Protein AF-A0A1A2X5X1-F1 (afdb_monomer_lite)

Secondary structure (DSSP, 8-state):
-GGGGGG-HHHHHHHTT-B----TTPPSS-GGGSHHHHHHHHHHHHH-TTGGGTB---GGGTHHHHHHHHTT-EEEETTEEEE---HHHHHHHHHHHHHHHHHHHHTT--HHHHHHHHH--TT--THHHHHHHHHHTTSS--

Foldseek 3Di:
DVVCQVVDLVSLVVQFLPDADDDDPDPPADRLPPVVLLCVLLVVCVVQLQVLRRHNLPVVSCSVVSVLSVVVQWDQDPVGIDGNDDPVSVVSVLSSLLSNLLVCLVSVHDSVVSQCSNAVDPPDGCCVVSVVVCCVVVSDPD

pLDDT: mean 87.82, std 11.94, range [44.81, 97.19]

Sequence (142 aa):
MLTNVGDDPARVLAWRGSVVLSFADVPDGYPYLNPAIAAFLQKLYSEVPHVLYFLNPDRASGALDSFYASIGALSETEHGVWVMWSDDVAAAFYQALAAAAEFAINRGDDWVAVVEGFEYHEVQTRNSEIRAILIARGVIPA

Structure (mmCIF, N/CA/C/O backbone):
data_AF-A0A1A2X5X1-F1
#
_entry.id   AF-A0A1A2X5X1-F1
#
loop_
_atom_site.group_PDB
_atom_site.id
_atom_site.type_symbol
_atom_site.label_atom_id
_atom_site.label_alt_id
_atom_site.label_comp_id
_atom_site.label_asym_id
_atom_site.label_entity_id
_atom_site.label_seq_id
_atom_site.pdbx_PDB_ins_code
_atom_site.Cartn_x
_atom_site.Cartn_y
_atom_site.Cartn_z
_atom_site.occupancy
_atom_site.B_iso_or_equiv
_atom_site.auth_seq_id
_atom_site.auth_comp_id
_atom_site.auth_asym_id
_atom_site.auth_atom_id
_atom_site.pdbx_PDB_model_num
ATOM 1 N N . MET A 1 1 ? -11.531 -14.367 -7.834 1.00 44.81 1 MET A N 1
ATOM 2 C CA . MET A 1 1 ? -12.397 -13.175 -7.728 1.00 44.81 1 MET A CA 1
ATOM 3 C C . MET A 1 1 ? -12.042 -12.469 -6.421 1.00 44.81 1 MET A C 1
ATOM 5 O O . MET A 1 1 ? -12.438 -12.944 -5.366 1.00 44.81 1 MET A O 1
ATOM 9 N N . LEU A 1 2 ? -11.212 -11.420 -6.473 1.00 45.94 2 LEU A N 1
ATOM 10 C CA . LEU A 1 2 ? -10.852 -10.597 -5.300 1.00 45.94 2 LEU A CA 1
ATOM 11 C C . LEU A 1 2 ? -12.052 -9.784 -4.775 1.00 45.94 2 LEU A C 1
ATOM 13 O O . LEU A 1 2 ? -12.075 -9.394 -3.616 1.00 45.94 2 LEU A O 1
ATOM 17 N N . THR A 1 3 ? -13.088 -9.611 -5.601 1.00 45.50 3 THR A N 1
ATOM 18 C CA . THR A 1 3 ? -14.303 -8.844 -5.289 1.00 45.50 3 THR A CA 1
ATOM 19 C C . THR A 1 3 ? -15.172 -9.445 -4.184 1.00 45.50 3 THR A C 1
ATOM 21 O O . THR A 1 3 ? -15.904 -8.697 -3.557 1.00 45.50 3 THR A O 1
ATOM 24 N N . ASN A 1 4 ? -15.073 -10.752 -3.907 1.00 51.88 4 ASN A N 1
ATOM 25 C CA . ASN A 1 4 ? -15.899 -11.428 -2.887 1.00 51.88 4 ASN A CA 1
ATOM 26 C C . ASN A 1 4 ? -15.117 -11.703 -1.591 1.00 51.88 4 ASN A C 1
ATOM 28 O O . ASN A 1 4 ? -15.626 -12.340 -0.673 1.00 51.88 4 ASN A O 1
ATOM 32 N N . VAL A 1 5 ? -13.840 -11.306 -1.535 1.00 55.88 5 VAL A N 1
ATOM 33 C CA . VAL A 1 5 ? -13.007 -11.496 -0.339 1.00 55.88 5 VAL A CA 1
ATOM 34 C C . VAL A 1 5 ? -13.452 -10.529 0.753 1.00 55.88 5 VAL A C 1
ATOM 36 O O . VAL A 1 5 ? -13.471 -10.912 1.912 1.00 55.88 5 VAL A O 1
ATOM 39 N N . GLY A 1 6 ? -13.901 -9.324 0.385 1.00 58.22 6 GLY A N 1
ATOM 40 C CA . GLY A 1 6 ? -14.357 -8.292 1.319 1.00 58.22 6 GLY A CA 1
ATOM 41 C C . GLY A 1 6 ? -15.648 -8.602 2.090 1.00 58.22 6 GLY A C 1
ATOM 42 O O . GLY A 1 6 ? -15.983 -7.835 2.993 1.00 58.22 6 GLY A O 1
ATOM 43 N N . ASP A 1 7 ? -16.353 -9.687 1.765 1.00 69.00 7 ASP A N 1
ATOM 44 C CA . ASP A 1 7 ? -17.646 -10.030 2.377 1.00 69.00 7 ASP A CA 1
ATOM 45 C C . ASP A 1 7 ? -17.510 -10.943 3.607 1.00 69.00 7 ASP A C 1
ATOM 47 O O . ASP A 1 7 ? -18.443 -11.058 4.399 1.00 69.00 7 ASP A O 1
ATOM 51 N N . ASP A 1 8 ? -16.342 -11.565 3.801 1.00 78.25 8 ASP A N 1
ATOM 52 C CA . ASP A 1 8 ? -16.038 -12.425 4.949 1.00 78.25 8 ASP A CA 1
ATOM 53 C C . ASP A 1 8 ? -14.849 -11.849 5.737 1.00 78.25 8 ASP A C 1
ATOM 55 O O . ASP A 1 8 ? -13.696 -12.026 5.329 1.00 78.25 8 ASP A O 1
ATOM 59 N N . PRO A 1 9 ? -15.096 -11.174 6.876 1.00 76.44 9 PRO A N 1
ATOM 60 C CA . PRO A 1 9 ? -14.042 -10.584 7.695 1.00 76.44 9 PRO A CA 1
ATOM 61 C C . PRO A 1 9 ? -12.952 -11.578 8.112 1.00 76.44 9 PRO A C 1
ATOM 63 O O . PRO A 1 9 ? -11.776 -11.227 8.104 1.00 76.44 9 PRO A O 1
ATOM 66 N N . ALA A 1 10 ? -13.304 -12.832 8.416 1.00 82.12 10 ALA A N 1
ATOM 67 C CA . ALA A 1 10 ? -12.322 -13.836 8.821 1.00 82.12 10 ALA A CA 1
ATOM 68 C C . ALA A 1 10 ? -11.402 -14.218 7.655 1.00 82.12 10 ALA A C 1
ATOM 70 O O . ALA A 1 10 ? -10.195 -14.397 7.829 1.00 82.12 10 ALA A O 1
ATOM 71 N N . ARG A 1 11 ? -11.958 -14.291 6.443 1.00 82.06 11 ARG A N 1
ATOM 72 C CA . ARG A 1 11 ? -11.186 -14.548 5.227 1.00 82.06 11 ARG A CA 1
ATOM 73 C C . ARG A 1 11 ? -10.294 -13.371 4.843 1.00 82.06 11 ARG A C 1
ATOM 75 O O . ARG A 1 11 ? -9.169 -13.607 4.412 1.00 82.06 11 ARG A O 1
ATOM 82 N N . VAL A 1 12 ? -10.765 -12.134 5.013 1.00 83.75 12 VAL A N 1
ATOM 83 C CA . VAL A 1 12 ? -9.949 -10.926 4.802 1.00 83.75 12 VAL A CA 1
ATOM 84 C C . VAL A 1 12 ? -8.721 -10.947 5.710 1.00 83.75 12 VAL A C 1
ATOM 86 O O . VAL A 1 12 ? -7.605 -10.803 5.217 1.00 83.75 12 VAL A O 1
ATOM 89 N N . LEU A 1 13 ? -8.922 -11.206 7.006 1.00 86.31 13 LEU A N 1
ATOM 90 C CA . LEU A 1 13 ? -7.840 -11.293 7.989 1.00 86.31 13 LEU A CA 1
ATOM 91 C C . LEU A 1 13 ? -6.844 -12.406 7.646 1.00 86.31 13 LEU A C 1
ATOM 93 O O . LEU A 1 13 ? -5.637 -12.198 7.705 1.00 86.31 13 LEU A O 1
ATOM 97 N N . ALA A 1 14 ? -7.336 -13.577 7.230 1.00 87.75 14 ALA A N 1
ATOM 98 C CA . ALA A 1 14 ? -6.479 -14.688 6.816 1.00 87.75 14 ALA A CA 1
ATOM 99 C C . ALA A 1 14 ? -5.637 -14.371 5.567 1.00 87.75 14 ALA A C 1
ATOM 101 O O . ALA A 1 14 ? -4.622 -15.023 5.331 1.00 87.75 14 ALA A O 1
ATOM 102 N N . TRP A 1 15 ? -6.072 -13.411 4.748 1.00 89.25 15 TRP A N 1
ATOM 103 C CA . TRP A 1 15 ? -5.385 -13.013 3.521 1.00 89.25 15 TRP A CA 1
ATOM 104 C C . TRP A 1 15 ? -4.416 -11.845 3.723 1.00 89.25 15 TRP A C 1
ATOM 106 O O . TRP A 1 15 ? -3.614 -11.570 2.825 1.00 89.25 15 TRP A O 1
ATOM 116 N N . ARG A 1 16 ? -4.459 -11.178 4.881 1.00 92.75 16 ARG A N 1
ATOM 117 C CA . ARG A 1 16 ? -3.541 -10.097 5.241 1.00 92.75 16 ARG A CA 1
ATOM 118 C C . ARG A 1 16 ? -2.094 -10.538 5.057 1.00 92.75 16 ARG A C 1
ATOM 120 O O . ARG A 1 16 ? -1.679 -11.553 5.614 1.00 92.75 16 ARG A O 1
ATOM 127 N N . GLY A 1 17 ? -1.322 -9.764 4.299 1.00 93.19 17 GLY A N 1
ATOM 128 C CA . GLY A 1 17 ? 0.102 -10.033 4.101 1.00 93.19 17 GLY A CA 1
ATOM 129 C C . GLY A 1 17 ? 0.433 -11.387 3.458 1.00 93.19 17 GLY A C 1
ATOM 130 O O . GLY A 1 17 ? 1.547 -11.873 3.622 1.00 93.19 17 GLY A O 1
ATOM 131 N N . SER A 1 18 ? -0.516 -12.035 2.776 1.00 93.12 18 SER A N 1
ATOM 132 C CA . SER A 1 18 ? -0.339 -13.398 2.244 1.00 93.12 18 SER A CA 1
ATOM 133 C C . SER A 1 18 ? -0.177 -13.457 0.723 1.00 93.12 18 SER A C 1
ATOM 135 O O . SER A 1 18 ? 0.213 -14.491 0.178 1.00 93.12 18 SER A O 1
ATOM 137 N N . VAL A 1 19 ? -0.485 -12.364 0.019 1.00 92.75 19 VAL A N 1
ATOM 138 C CA . VAL A 1 19 ? -0.525 -12.329 -1.444 1.00 92.75 19 VAL A CA 1
ATOM 139 C C . VAL A 1 19 ? 0.838 -11.937 -2.006 1.00 92.75 19 VAL A C 1
ATOM 141 O O . VAL A 1 19 ? 1.407 -10.918 -1.628 1.00 92.75 19 VAL A O 1
ATOM 144 N N . VAL A 1 20 ? 1.339 -12.715 -2.963 1.00 92.38 20 VAL A N 1
ATOM 145 C CA . VAL A 1 20 ? 2.551 -12.401 -3.732 1.00 92.38 20 VAL A CA 1
ATOM 146 C C . VAL A 1 20 ? 2.165 -12.221 -5.196 1.00 92.38 20 VAL A C 1
ATOM 148 O O . VAL A 1 20 ? 1.453 -13.054 -5.761 1.00 92.38 20 VAL A O 1
ATOM 151 N N . LEU A 1 21 ? 2.626 -11.133 -5.813 1.00 90.75 21 LEU A N 1
ATOM 152 C CA . LEU A 1 21 ? 2.467 -10.909 -7.248 1.00 90.75 21 LEU A CA 1
ATOM 153 C C . LEU A 1 21 ? 3.604 -11.618 -7.991 1.00 90.75 21 LEU A C 1
ATOM 155 O O . LEU A 1 21 ? 4.771 -11.452 -7.653 1.00 90.75 21 LEU A O 1
ATOM 159 N N . SER A 1 22 ? 3.265 -12.415 -9.003 1.00 87.75 22 SER A N 1
ATOM 160 C CA . SER A 1 22 ? 4.236 -13.147 -9.819 1.00 87.75 22 SER A CA 1
ATOM 161 C C . SER A 1 22 ? 3.976 -12.890 -11.300 1.00 87.75 22 SER A C 1
ATOM 163 O O . SER A 1 22 ? 2.828 -12.918 -11.745 1.00 87.75 22 SER A O 1
ATOM 165 N N . PHE A 1 23 ? 5.046 -12.640 -12.056 1.00 87.94 23 PHE A N 1
ATOM 166 C CA . PHE A 1 23 ? 5.001 -12.307 -13.477 1.00 87.94 23 PHE A CA 1
ATOM 167 C C . PHE A 1 23 ? 5.865 -13.308 -14.256 1.00 87.94 23 PHE A C 1
ATOM 169 O O . PHE A 1 23 ? 7.076 -13.146 -14.352 1.00 87.94 23 PHE A O 1
ATOM 176 N N . ALA A 1 24 ? 5.239 -14.377 -14.758 1.00 77.88 24 ALA A N 1
ATOM 177 C CA . ALA A 1 24 ? 5.936 -15.546 -15.306 1.00 77.88 24 ALA A CA 1
ATOM 178 C C . ALA A 1 24 ? 6.524 -15.348 -16.718 1.00 77.88 24 ALA A C 1
ATOM 180 O O . ALA A 1 24 ? 7.489 -16.020 -17.067 1.00 77.88 24 ALA A O 1
ATOM 181 N N . ASP A 1 25 ? 5.974 -14.424 -17.511 1.00 75.88 25 ASP A N 1
ATOM 182 C CA . ASP A 1 25 ? 6.324 -14.239 -18.931 1.00 75.88 25 ASP A CA 1
ATOM 183 C C . ASP A 1 25 ? 7.207 -13.001 -19.185 1.00 75.88 25 ASP A C 1
ATOM 185 O O . ASP A 1 25 ? 7.184 -12.411 -20.268 1.00 75.88 25 ASP A O 1
ATOM 189 N N . VAL A 1 26 ? 7.961 -12.553 -18.178 1.00 71.12 26 VAL A N 1
ATOM 190 C CA . VAL A 1 26 ? 8.834 -11.377 -18.297 1.00 71.12 26 VAL A CA 1
ATOM 191 C C . VAL A 1 26 ? 10.255 -11.838 -18.610 1.00 71.12 26 VAL A C 1
ATOM 193 O O . VAL A 1 26 ? 10.755 -12.711 -17.902 1.00 71.12 26 VAL A O 1
ATOM 196 N N . PRO A 1 27 ? 10.915 -11.281 -19.645 1.00 66.88 27 PRO A N 1
ATOM 197 C CA . PRO A 1 27 ? 12.325 -11.555 -19.916 1.00 66.88 27 PRO A CA 1
ATOM 198 C C . PRO A 1 27 ? 13.209 -11.330 -18.682 1.00 66.88 27 PRO A C 1
ATOM 200 O O . PRO A 1 27 ? 12.846 -10.544 -17.805 1.00 66.88 27 PRO A O 1
ATOM 203 N N . ASP A 1 28 ? 14.383 -11.969 -18.658 1.00 65.50 28 ASP A N 1
ATOM 204 C CA . ASP A 1 28 ? 15.377 -11.799 -17.591 1.00 65.50 28 ASP A CA 1
ATOM 205 C C . ASP A 1 28 ? 15.623 -10.308 -17.295 1.00 65.50 28 ASP A C 1
ATOM 207 O O . ASP A 1 28 ? 15.975 -9.528 -18.183 1.00 65.50 28 ASP A O 1
ATOM 211 N N . GLY A 1 29 ? 15.406 -9.911 -16.039 1.00 74.88 29 GLY A N 1
ATOM 212 C CA . GLY A 1 29 ? 15.477 -8.522 -15.594 1.00 74.88 29 GLY A CA 1
ATOM 213 C C . GLY A 1 29 ? 14.583 -8.254 -14.385 1.00 74.88 29 GLY A C 1
ATOM 214 O O . GLY A 1 29 ? 14.011 -9.166 -13.789 1.00 74.88 29 GLY A O 1
ATOM 215 N N . TYR A 1 30 ? 14.466 -6.982 -14.006 1.00 84.38 30 TYR A N 1
ATOM 216 C CA . TYR A 1 30 ? 13.586 -6.573 -12.916 1.00 84.38 30 TYR A CA 1
ATOM 217 C C . TYR A 1 30 ? 12.164 -6.335 -13.453 1.00 84.38 30 TYR A C 1
ATOM 219 O O . TYR A 1 30 ? 11.950 -5.366 -14.187 1.00 84.38 30 TYR A O 1
ATOM 227 N N . PRO A 1 31 ? 11.171 -7.186 -13.120 1.00 88.75 31 PRO A N 1
ATOM 228 C CA . PRO A 1 31 ? 9.883 -7.215 -13.823 1.00 88.75 31 PRO A CA 1
ATOM 229 C C . PRO A 1 31 ? 9.102 -5.905 -13.707 1.00 88.75 31 PRO A C 1
ATOM 231 O O . PRO A 1 31 ? 8.352 -5.536 -14.607 1.00 88.75 31 PRO A O 1
ATOM 234 N N . TYR A 1 32 ? 9.329 -5.163 -12.628 1.00 90.94 32 TYR A N 1
ATOM 235 C CA . TYR A 1 32 ? 8.686 -3.888 -12.346 1.00 90.94 32 TYR A CA 1
ATOM 236 C C . TYR A 1 32 ? 9.142 -2.731 -13.252 1.00 90.94 32 TYR A C 1
ATOM 238 O O . TYR A 1 32 ? 8.457 -1.714 -13.309 1.00 90.94 32 TYR A O 1
ATOM 246 N N . LEU A 1 33 ? 10.247 -2.884 -13.996 1.00 88.56 33 LEU A N 1
ATOM 247 C CA . LEU A 1 33 ? 10.652 -1.933 -15.043 1.00 88.56 33 LEU A CA 1
ATOM 248 C C . LEU A 1 33 ? 9.891 -2.135 -16.360 1.00 88.56 33 LEU A C 1
ATOM 250 O O . LEU A 1 33 ? 9.935 -1.273 -17.236 1.00 88.56 33 LEU A O 1
ATOM 254 N N . ASN A 1 34 ? 9.192 -3.261 -16.529 1.00 90.88 34 ASN A N 1
ATOM 255 C CA . ASN A 1 34 ? 8.402 -3.499 -17.727 1.00 90.88 34 ASN A CA 1
ATOM 256 C C . ASN A 1 34 ? 7.190 -2.540 -17.755 1.00 90.88 34 ASN A C 1
ATOM 258 O O . ASN A 1 34 ? 6.346 -2.612 -16.854 1.00 90.88 34 ASN A O 1
ATOM 262 N N . PRO A 1 35 ? 7.023 -1.698 -18.796 1.00 91.06 35 PRO A N 1
ATOM 263 C CA . PRO A 1 35 ? 5.933 -0.723 -18.852 1.00 91.06 35 PRO A CA 1
ATOM 264 C C . PRO A 1 35 ? 4.529 -1.337 -18.778 1.00 91.06 35 PRO A C 1
ATOM 266 O O . PRO A 1 35 ? 3.617 -0.713 -18.243 1.00 91.06 35 PRO A O 1
ATOM 269 N N . ALA A 1 36 ? 4.338 -2.561 -19.283 1.00 92.06 36 ALA A N 1
ATOM 270 C CA . ALA A 1 36 ? 3.049 -3.247 -19.205 1.00 92.06 36 ALA A CA 1
ATOM 271 C C . ALA A 1 36 ? 2.714 -3.664 -17.765 1.00 92.06 36 ALA A C 1
ATOM 273 O O . ALA A 1 36 ? 1.562 -3.566 -17.344 1.00 92.06 36 ALA A O 1
ATOM 274 N N . ILE A 1 37 ? 3.726 -4.080 -16.998 1.00 92.88 37 ILE A N 1
ATOM 275 C CA . I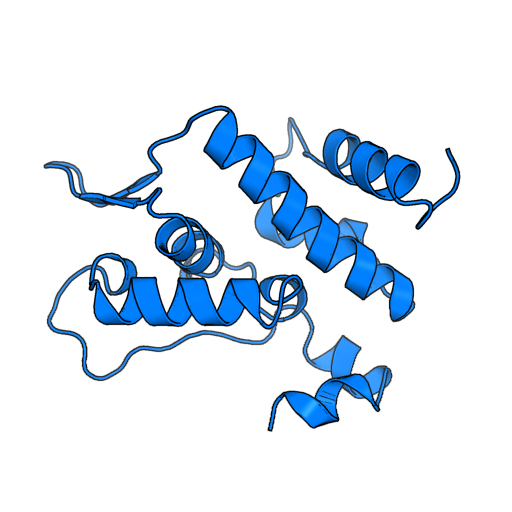LE A 1 37 ? 3.578 -4.407 -15.577 1.00 92.88 37 ILE A CA 1
ATOM 276 C C . ILE A 1 37 ? 3.343 -3.137 -14.770 1.00 92.88 37 ILE A C 1
ATOM 278 O O . ILE A 1 37 ? 2.399 -3.097 -13.986 1.00 92.88 37 ILE A O 1
ATOM 282 N N . ALA A 1 38 ? 4.121 -2.080 -15.006 1.00 93.62 38 ALA A N 1
ATOM 283 C CA . ALA A 1 38 ? 3.914 -0.791 -14.350 1.00 93.62 38 ALA A CA 1
ATOM 284 C C . ALA A 1 38 ? 2.496 -0.242 -14.604 1.00 93.62 38 ALA A C 1
ATOM 286 O O . ALA A 1 38 ? 1.820 0.164 -13.662 1.00 93.62 38 ALA A O 1
ATOM 287 N N . ALA A 1 39 ? 1.994 -0.322 -15.842 1.00 94.38 39 ALA A N 1
ATOM 288 C CA . ALA A 1 39 ? 0.631 0.092 -16.183 1.00 94.38 39 ALA A CA 1
ATOM 289 C C . ALA A 1 39 ? -0.447 -0.783 -15.516 1.00 94.38 39 ALA A C 1
ATOM 291 O O . 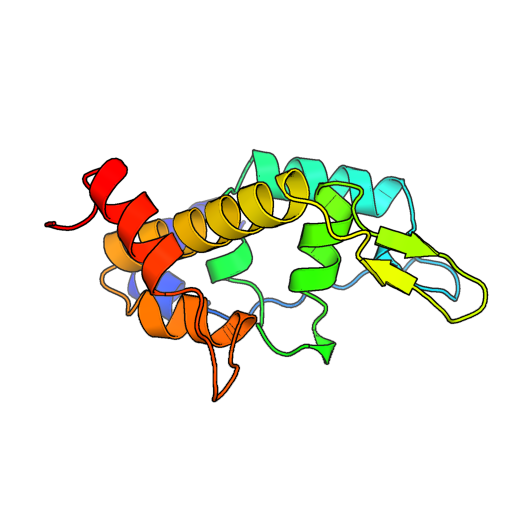ALA A 1 39 ? -1.463 -0.268 -15.043 1.00 94.38 39 ALA A O 1
ATOM 292 N N . PHE A 1 40 ? -0.235 -2.102 -15.444 1.00 95.25 40 PHE A N 1
ATOM 293 C CA . PHE A 1 40 ? -1.117 -3.000 -14.695 1.00 95.25 40 PHE A CA 1
ATOM 294 C C . PHE A 1 40 ? -1.159 -2.630 -13.208 1.00 95.25 40 PHE A C 1
ATOM 296 O O . PHE A 1 40 ? -2.241 -2.537 -12.631 1.00 95.25 40 PHE A O 1
ATOM 303 N N . LEU A 1 41 ? 0.002 -2.381 -12.602 1.00 96.06 41 LEU A N 1
ATOM 304 C CA . LEU A 1 41 ? 0.116 -2.008 -11.197 1.00 96.06 41 LEU A CA 1
ATOM 305 C C . LEU A 1 41 ? -0.530 -0.649 -10.935 1.00 96.06 41 LEU A C 1
ATOM 307 O O . LEU A 1 41 ? -1.327 -0.532 -10.012 1.00 96.06 41 LEU A O 1
ATOM 311 N N . GLN A 1 42 ? -0.293 0.352 -11.783 1.00 96.44 42 GLN A N 1
ATOM 312 C CA . GLN A 1 42 ? -0.971 1.647 -11.694 1.00 96.44 42 GLN A CA 1
ATOM 313 C C . GLN A 1 42 ? -2.495 1.476 -11.665 1.00 96.44 42 GLN A C 1
ATOM 315 O O . GLN A 1 42 ? -3.175 2.045 -10.808 1.00 96.44 42 GLN A O 1
ATOM 320 N N . LYS A 1 43 ? -3.035 0.638 -12.557 1.00 95.94 43 LYS A N 1
ATOM 321 C CA . LYS A 1 43 ? -4.464 0.326 -12.578 1.00 95.94 43 LYS A CA 1
ATOM 322 C C . LYS A 1 43 ? -4.910 -0.379 -11.293 1.00 95.94 43 LYS A C 1
ATOM 324 O O . LYS A 1 43 ? -5.883 0.057 -10.683 1.00 95.94 43 LYS A O 1
ATOM 329 N N . LEU A 1 44 ? -4.184 -1.407 -10.853 1.00 95.31 44 LEU A N 1
ATOM 330 C CA . LEU A 1 44 ? -4.475 -2.155 -9.627 1.00 95.31 44 LEU A CA 1
ATOM 331 C C . LEU A 1 44 ? -4.549 -1.238 -8.400 1.00 95.31 44 LEU A C 1
ATOM 333 O O . LEU A 1 44 ? -5.532 -1.293 -7.667 1.00 95.31 44 LEU A O 1
ATOM 337 N N . TYR A 1 45 ? -3.556 -0.371 -8.201 1.00 95.00 45 TYR A N 1
ATOM 338 C CA . TYR A 1 45 ? -3.520 0.567 -7.077 1.00 95.00 45 TYR A CA 1
ATOM 339 C C . TYR A 1 45 ? -4.600 1.656 -7.181 1.00 95.00 45 TYR A C 1
ATOM 341 O O . TYR A 1 45 ? -5.086 2.128 -6.155 1.00 95.00 45 TYR A O 1
ATOM 349 N N . SER A 1 46 ? -5.029 2.026 -8.394 1.00 93.44 46 SER A N 1
ATOM 350 C CA . SER A 1 46 ? -6.148 2.960 -8.586 1.00 93.44 46 SER A CA 1
ATOM 351 C C . SER A 1 46 ? -7.519 2.340 -8.278 1.00 93.44 46 SER A C 1
ATOM 353 O O . SER A 1 46 ? -8.391 3.014 -7.734 1.00 93.44 46 SER A O 1
ATOM 355 N N . GLU A 1 47 ? -7.713 1.057 -8.596 1.00 94.44 47 GLU A N 1
ATOM 356 C CA . GLU A 1 47 ? -8.975 0.337 -8.375 1.00 94.44 47 GLU A CA 1
ATOM 357 C C . GLU A 1 47 ? -9.069 -0.241 -6.955 1.00 94.44 47 GLU A C 1
ATOM 359 O O . GLU A 1 47 ? -10.161 -0.361 -6.398 1.00 94.44 47 GLU A O 1
ATOM 364 N N . VAL A 1 48 ? -7.926 -0.580 -6.352 1.00 94.38 48 VAL A N 1
ATOM 365 C CA . VAL A 1 48 ? -7.814 -1.166 -5.012 1.00 94.38 48 VAL A CA 1
ATOM 366 C C . VAL A 1 48 ? -6.778 -0.381 -4.189 1.00 94.38 48 VAL A C 1
ATOM 368 O O . VAL A 1 48 ? -5.656 -0.849 -3.993 1.00 94.38 48 VAL A O 1
ATOM 371 N N . PRO A 1 49 ? -7.135 0.798 -3.639 1.00 93.94 49 PRO A N 1
ATOM 372 C CA . PRO A 1 49 ? -6.183 1.646 -2.908 1.00 93.94 49 PRO A CA 1
ATOM 373 C C . PRO A 1 49 ? -5.533 0.977 -1.689 1.00 93.94 49 PRO A C 1
ATOM 375 O O . PRO A 1 49 ? -4.431 1.335 -1.290 1.00 93.94 49 PRO A O 1
ATOM 378 N N . HIS A 1 50 ? -6.207 -0.012 -1.096 1.00 95.00 50 HIS A N 1
ATOM 379 C CA . HIS A 1 50 ? -5.741 -0.763 0.070 1.00 95.00 50 HIS A CA 1
ATOM 380 C C . HIS A 1 50 ? -4.994 -2.053 -0.302 1.00 95.00 50 HIS A C 1
ATOM 382 O O . HIS A 1 50 ? -4.824 -2.913 0.554 1.00 95.00 50 HIS A O 1
ATOM 388 N N . VAL A 1 51 ? -4.560 -2.233 -1.556 1.00 95.56 51 VAL A N 1
ATOM 389 C CA . VAL A 1 51 ? -3.937 -3.488 -2.021 1.00 95.56 51 VAL A CA 1
ATOM 390 C C . VAL A 1 51 ? -2.756 -3.935 -1.151 1.00 95.56 51 VAL A C 1
ATOM 392 O O . VAL A 1 51 ? -2.620 -5.132 -0.902 1.00 95.56 51 VAL A O 1
ATOM 395 N N . LEU A 1 52 ? -1.975 -2.992 -0.602 1.00 95.75 52 LEU A N 1
ATOM 396 C CA . LEU A 1 52 ? -0.872 -3.285 0.325 1.00 95.75 52 LEU A CA 1
ATOM 397 C C . LEU A 1 52 ? -1.320 -4.085 1.554 1.00 95.75 52 LEU A C 1
ATOM 399 O O . LEU A 1 52 ? -0.549 -4.886 2.052 1.00 95.75 52 LEU A O 1
ATOM 403 N N . TYR A 1 53 ? -2.569 -3.959 2.006 1.00 95.88 53 TYR A N 1
ATOM 404 C CA . TYR A 1 53 ? -3.097 -4.777 3.102 1.00 95.88 53 TYR A CA 1
ATOM 405 C C . TYR A 1 53 ? -2.973 -6.289 2.826 1.00 95.88 53 TYR A C 1
ATOM 407 O O . TYR A 1 53 ? -2.715 -7.087 3.729 1.00 95.88 53 TYR A O 1
ATOM 415 N N . PHE A 1 54 ? -3.148 -6.697 1.567 1.00 95.31 54 PHE A N 1
ATOM 416 C CA . PHE A 1 54 ? -3.098 -8.102 1.167 1.00 95.31 54 PHE A CA 1
ATOM 417 C C . PHE A 1 54 ? -1.693 -8.573 0.798 1.00 95.31 54 PHE A C 1
ATOM 419 O O . PHE A 1 54 ? -1.405 -9.763 0.931 1.00 95.31 54 PHE A O 1
ATOM 426 N N . LEU A 1 55 ? -0.838 -7.674 0.302 1.00 95.94 55 LEU A N 1
ATOM 427 C CA . LEU A 1 55 ? 0.475 -8.046 -0.216 1.00 95.94 55 LEU A CA 1
ATOM 428 C C . LEU A 1 55 ? 1.430 -8.447 0.905 1.00 95.94 55 LEU A C 1
ATOM 430 O O . LEU A 1 55 ? 1.470 -7.812 1.953 1.00 95.94 55 LEU A O 1
ATOM 434 N N . ASN A 1 56 ? 2.219 -9.491 0.666 1.00 94.94 56 ASN A N 1
ATOM 435 C CA . ASN A 1 56 ? 3.232 -9.946 1.604 1.00 94.94 56 ASN A CA 1
ATOM 436 C C . ASN A 1 56 ? 4.305 -8.857 1.798 1.00 94.94 56 ASN A C 1
ATOM 438 O O . ASN A 1 56 ? 4.937 -8.464 0.814 1.00 94.94 56 ASN A O 1
ATOM 442 N N . PRO A 1 57 ? 4.514 -8.371 3.036 1.00 93.12 57 PRO A N 1
ATOM 443 C CA . PRO A 1 57 ? 5.467 -7.303 3.310 1.00 93.12 57 PRO A CA 1
ATOM 444 C C . PRO A 1 57 ? 6.936 -7.728 3.200 1.00 93.12 57 PRO A C 1
ATOM 446 O O . PRO A 1 57 ? 7.813 -6.865 3.190 1.00 93.12 57 PRO A O 1
ATOM 449 N N . ASP A 1 58 ? 7.230 -9.030 3.111 1.00 90.88 58 ASP A N 1
ATOM 450 C CA . ASP A 1 58 ? 8.593 -9.514 2.917 1.00 90.88 58 ASP A CA 1
ATOM 451 C C . ASP A 1 58 ? 9.218 -8.866 1.672 1.00 90.88 58 ASP A C 1
ATOM 453 O O . ASP A 1 58 ? 8.649 -8.884 0.576 1.00 90.88 58 ASP A O 1
ATOM 457 N N . ARG A 1 59 ? 10.420 -8.308 1.836 1.00 84.44 59 ARG A N 1
ATOM 458 C CA . ARG A 1 59 ? 11.131 -7.594 0.772 1.00 84.44 59 ARG A CA 1
ATOM 459 C C . ARG A 1 59 ? 11.333 -8.452 -0.480 1.00 84.44 59 ARG A C 1
ATOM 461 O O . ARG A 1 59 ? 11.252 -7.926 -1.585 1.00 84.44 59 ARG A O 1
ATOM 468 N N . ALA A 1 60 ? 11.552 -9.758 -0.333 1.00 87.06 60 ALA A N 1
ATOM 469 C CA . ALA A 1 60 ? 11.700 -10.683 -1.454 1.00 87.06 60 ALA A CA 1
ATOM 470 C C . ALA A 1 60 ? 10.385 -10.915 -2.220 1.00 87.06 60 ALA A C 1
ATOM 472 O O . ALA A 1 60 ? 10.418 -11.374 -3.360 1.00 87.06 60 ALA A O 1
ATOM 473 N N . SER A 1 61 ? 9.236 -10.571 -1.630 1.00 88.88 61 SER A N 1
ATOM 474 C CA . SER A 1 61 ? 7.925 -10.645 -2.286 1.00 88.88 61 SER A CA 1
ATOM 475 C C . SER A 1 61 ? 7.641 -9.451 -3.208 1.00 88.88 61 SER A C 1
ATOM 477 O O . SER A 1 61 ? 6.689 -9.502 -3.985 1.00 88.88 61 SER A O 1
ATOM 479 N N . GLY A 1 62 ? 8.444 -8.379 -3.145 1.00 90.25 62 GLY A N 1
ATOM 480 C CA . GLY A 1 62 ? 8.372 -7.242 -4.071 1.00 90.25 62 GLY A CA 1
ATOM 481 C C . GLY A 1 62 ? 7.131 -6.353 -3.926 1.00 90.25 62 GLY A C 1
ATOM 482 O O . GLY A 1 62 ? 6.774 -5.644 -4.863 1.00 90.25 62 GLY A O 1
ATOM 483 N N . ALA A 1 63 ? 6.452 -6.364 -2.775 1.00 94.00 63 ALA A N 1
ATOM 484 C CA . ALA A 1 63 ? 5.235 -5.573 -2.573 1.00 94.00 63 ALA A CA 1
ATOM 485 C C . ALA A 1 63 ? 5.476 -4.058 -2.708 1.00 94.00 63 ALA A C 1
ATOM 487 O O . ALA A 1 63 ? 4.737 -3.378 -3.423 1.00 94.00 63 ALA A O 1
ATOM 488 N N . LEU A 1 64 ? 6.535 -3.530 -2.084 1.00 93.56 64 LEU A N 1
ATOM 489 C CA . LEU A 1 64 ? 6.900 -2.116 -2.223 1.00 93.56 64 LEU A CA 1
ATOM 490 C C . LEU A 1 64 ? 7.419 -1.785 -3.618 1.00 93.56 64 LEU A C 1
ATOM 492 O O . LEU A 1 64 ? 7.080 -0.740 -4.163 1.00 93.56 64 LEU A O 1
ATOM 496 N N . ASP A 1 65 ? 8.162 -2.698 -4.232 1.00 93.25 65 ASP A N 1
ATOM 497 C CA . ASP A 1 65 ? 8.633 -2.541 -5.606 1.00 93.25 65 ASP A CA 1
ATOM 498 C C . ASP A 1 65 ? 7.449 -2.400 -6.568 1.00 93.25 65 ASP A C 1
ATOM 500 O O . ASP A 1 65 ? 7.439 -1.527 -7.434 1.00 93.25 65 ASP A O 1
ATOM 504 N N . SER A 1 66 ? 6.392 -3.186 -6.345 1.00 94.44 66 SER A N 1
ATOM 505 C CA . SER A 1 66 ? 5.151 -3.093 -7.108 1.00 94.44 66 SER A CA 1
ATOM 506 C C . SER A 1 66 ? 4.442 -1.743 -6.923 1.00 94.44 66 SER A C 1
ATOM 508 O O . SER A 1 66 ? 3.950 -1.161 -7.893 1.00 94.44 66 SER A O 1
ATOM 510 N N . PHE A 1 67 ? 4.456 -1.193 -5.704 1.00 96.19 67 PHE A N 1
ATOM 511 C CA . PHE A 1 67 ? 3.929 0.142 -5.436 1.00 96.19 67 PHE A CA 1
ATOM 512 C C . PHE A 1 67 ? 4.761 1.223 -6.135 1.00 96.19 67 PHE A C 1
ATOM 514 O O . PHE A 1 67 ? 4.205 2.044 -6.864 1.00 96.19 67 PHE A O 1
ATOM 521 N N . TYR A 1 68 ? 6.085 1.214 -5.976 1.00 96.19 68 TYR A N 1
ATOM 522 C CA . TYR A 1 68 ? 6.959 2.219 -6.582 1.00 96.19 68 TYR A CA 1
ATOM 523 C C . TYR A 1 68 ? 6.926 2.168 -8.112 1.00 96.19 68 TYR A C 1
ATOM 525 O O . TYR A 1 68 ? 6.972 3.215 -8.758 1.00 96.19 68 TYR A O 1
ATOM 533 N N . ALA A 1 69 ? 6.754 0.983 -8.702 1.00 95.00 69 ALA A N 1
ATOM 534 C CA . ALA A 1 69 ? 6.498 0.836 -10.132 1.00 95.00 69 ALA A CA 1
ATOM 535 C C . ALA A 1 69 ? 5.206 1.546 -10.559 1.00 95.00 69 ALA A C 1
ATOM 537 O O . ALA A 1 69 ? 5.188 2.251 -11.566 1.00 95.00 69 ALA A O 1
ATOM 538 N N . SER A 1 70 ? 4.135 1.388 -9.772 1.00 96.38 70 SER A N 1
ATOM 539 C CA . SER A 1 70 ? 2.803 1.931 -10.073 1.00 96.38 70 SER A CA 1
ATOM 540 C C . SER A 1 70 ? 2.767 3.463 -10.153 1.00 96.38 70 SER A C 1
ATOM 542 O O . SER A 1 70 ? 1.933 4.022 -10.865 1.00 96.38 70 SER A O 1
ATOM 544 N N . ILE A 1 71 ? 3.688 4.134 -9.454 1.00 96.56 71 ILE A N 1
ATOM 545 C CA . ILE A 1 71 ? 3.826 5.597 -9.438 1.00 96.56 71 ILE A CA 1
ATOM 546 C C . ILE A 1 71 ? 5.034 6.095 -10.246 1.00 96.56 71 ILE A C 1
ATOM 548 O O . ILE A 1 71 ? 5.356 7.278 -10.192 1.00 96.56 71 ILE A O 1
ATOM 552 N N . GLY A 1 72 ? 5.716 5.213 -10.986 1.00 94.62 72 GLY A N 1
ATOM 553 C CA . GLY A 1 72 ? 6.874 5.579 -11.806 1.00 94.62 72 GLY A CA 1
ATOM 554 C C . GLY A 1 72 ? 8.101 6.020 -11.001 1.00 94.62 72 GLY A C 1
ATOM 555 O O . GLY A 1 72 ? 8.930 6.767 -11.512 1.00 94.62 72 GLY A O 1
ATOM 556 N N . ALA A 1 73 ? 8.220 5.581 -9.747 1.00 95.88 73 ALA A N 1
ATOM 557 C CA . ALA A 1 73 ? 9.331 5.939 -8.869 1.00 95.88 73 ALA A CA 1
ATOM 558 C C . ALA A 1 73 ? 10.549 5.017 -9.027 1.00 95.88 73 ALA A C 1
ATOM 560 O O . ALA A 1 73 ? 11.601 5.313 -8.471 1.00 95.88 73 ALA A O 1
ATOM 561 N N . LEU A 1 74 ? 10.438 3.905 -9.759 1.00 93.56 74 LEU A N 1
ATOM 562 C CA . LEU A 1 74 ? 11.574 3.025 -10.028 1.00 93.56 74 LEU A CA 1
ATOM 563 C C . LEU A 1 74 ? 12.390 3.518 -11.223 1.00 93.56 74 LEU A C 1
ATOM 565 O O . LEU A 1 74 ? 11.839 3.790 -12.287 1.00 93.56 74 LEU A O 1
ATOM 569 N N . SER A 1 75 ? 13.710 3.557 -11.058 1.00 90.75 75 SER A N 1
ATOM 570 C CA . SER A 1 75 ? 14.660 3.844 -12.130 1.00 90.75 75 SER A CA 1
ATOM 571 C C . SER A 1 75 ? 15.762 2.797 -12.173 1.00 90.75 75 SER A C 1
ATOM 573 O O . SER A 1 75 ? 16.330 2.423 -11.147 1.00 90.75 75 SER A O 1
ATOM 575 N N . GLU A 1 76 ? 16.105 2.364 -13.381 1.00 90.06 76 GLU A N 1
ATOM 576 C CA . GLU A 1 76 ? 17.308 1.578 -13.631 1.00 90.06 76 GLU A CA 1
ATOM 577 C C . GLU A 1 76 ? 18.538 2.490 -13.650 1.00 90.06 76 GLU A C 1
ATOM 579 O O . GLU A 1 76 ? 18.513 3.585 -14.214 1.00 90.06 76 GLU A O 1
ATOM 584 N N . THR A 1 77 ? 19.615 2.040 -13.015 1.00 87.31 77 THR A N 1
ATOM 585 C CA . THR A 1 77 ? 20.926 2.695 -13.001 1.00 87.31 77 THR A CA 1
ATOM 586 C C . THR A 1 77 ? 22.019 1.651 -13.241 1.00 87.31 77 THR A C 1
ATOM 588 O O . THR A 1 77 ? 21.765 0.449 -13.172 1.00 87.31 77 THR A O 1
ATOM 591 N N . GLU A 1 78 ? 23.266 2.086 -13.427 1.00 85.88 78 GLU A N 1
ATOM 592 C CA . GLU A 1 78 ? 24.423 1.180 -13.536 1.00 85.88 78 GLU A CA 1
ATOM 593 C C . GLU A 1 78 ? 24.665 0.310 -12.285 1.00 85.88 78 GLU A C 1
ATOM 595 O O . GLU A 1 78 ? 25.365 -0.699 -12.350 1.00 85.88 78 GLU A O 1
ATOM 600 N N . HIS A 1 79 ? 24.064 0.671 -11.148 1.00 84.12 79 HIS A N 1
ATOM 601 C CA . HIS A 1 79 ? 24.155 -0.055 -9.880 1.00 84.12 79 HIS A CA 1
ATOM 602 C C . HIS A 1 79 ? 22.909 -0.899 -9.568 1.00 84.12 79 HIS A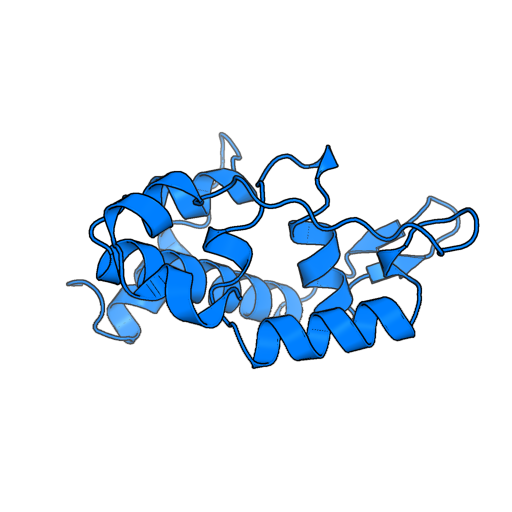 C 1
ATOM 604 O O . HIS A 1 79 ? 22.785 -1.414 -8.458 1.00 84.12 79 HIS A O 1
ATOM 610 N N . GLY A 1 80 ? 21.977 -1.028 -10.517 1.00 86.19 80 GLY A N 1
ATOM 611 C CA . GLY A 1 80 ? 20.713 -1.745 -10.351 1.00 86.19 80 GLY A CA 1
ATOM 612 C C . GLY A 1 80 ? 19.502 -0.816 -10.301 1.00 86.19 80 GLY A C 1
ATOM 613 O O . GLY A 1 80 ? 19.565 0.329 -10.753 1.00 86.19 80 GLY A O 1
ATOM 614 N N . VAL A 1 81 ? 18.388 -1.322 -9.769 1.00 88.31 81 VAL A N 1
ATOM 615 C CA . VAL A 1 81 ? 17.109 -0.598 -9.711 1.00 88.31 81 VAL A CA 1
ATOM 616 C C . VAL A 1 81 ? 16.959 0.131 -8.381 1.00 88.31 81 VAL A C 1
ATOM 618 O O . VAL A 1 81 ? 17.121 -0.467 -7.319 1.00 88.31 81 VAL A O 1
ATOM 621 N N . TRP A 1 82 ? 16.629 1.420 -8.453 1.00 91.12 82 TRP A N 1
ATOM 622 C CA . TRP A 1 82 ? 16.503 2.312 -7.303 1.00 91.12 82 TRP A CA 1
ATOM 623 C C . TRP A 1 82 ? 15.161 3.034 -7.294 1.00 91.12 82 TRP A C 1
ATOM 625 O O . TRP A 1 82 ? 14.573 3.300 -8.341 1.00 91.12 82 TRP A O 1
ATOM 635 N N . VAL A 1 83 ? 14.708 3.395 -6.093 1.00 92.00 83 VAL A N 1
ATOM 636 C CA . VAL A 1 83 ? 13.573 4.300 -5.902 1.00 92.00 83 VAL A CA 1
ATOM 637 C C . VAL A 1 83 ? 14.082 5.738 -5.977 1.00 92.00 83 VAL A C 1
ATOM 639 O O . VAL A 1 83 ? 14.910 6.160 -5.169 1.00 92.00 83 VAL A O 1
ATOM 642 N N . MET A 1 84 ? 13.562 6.505 -6.927 1.00 93.06 84 MET A N 1
ATOM 643 C CA . MET A 1 84 ? 13.791 7.940 -7.051 1.00 93.06 84 MET A CA 1
ATOM 644 C C . MET A 1 84 ? 12.964 8.671 -5.994 1.00 93.06 84 MET A C 1
ATOM 646 O O . MET A 1 84 ? 11.828 9.082 -6.230 1.00 93.06 84 MET A O 1
ATOM 650 N N . TRP A 1 85 ? 13.527 8.781 -4.793 1.00 92.62 85 TRP A N 1
ATOM 651 C CA . TRP A 1 85 ? 12.835 9.361 -3.649 1.00 92.62 85 TRP A CA 1
ATOM 652 C C . TRP A 1 85 ? 12.631 10.873 -3.806 1.00 92.62 85 TRP A C 1
ATOM 654 O O . TRP A 1 85 ? 13.561 11.618 -4.113 1.00 92.62 85 TRP A O 1
ATOM 664 N N . SER A 1 86 ? 11.405 11.325 -3.559 1.00 93.81 86 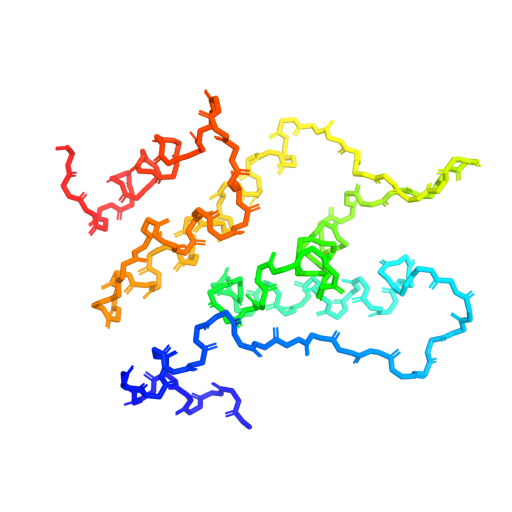SER A N 1
ATOM 665 C CA . SER A 1 86 ? 10.998 12.731 -3.546 1.00 93.81 86 SER A CA 1
ATOM 666 C C . SER A 1 86 ? 9.880 12.933 -2.525 1.00 93.81 86 SER A C 1
ATOM 668 O O . SER A 1 86 ? 9.291 11.957 -2.053 1.00 93.81 86 SER A O 1
ATOM 670 N N . ASP A 1 87 ? 9.557 14.186 -2.207 1.00 93.94 87 ASP A N 1
ATOM 671 C CA . ASP A 1 87 ? 8.449 14.502 -1.298 1.00 93.94 87 ASP A CA 1
ATOM 672 C C . ASP A 1 87 ? 7.103 13.983 -1.834 1.00 93.94 87 ASP A C 1
ATOM 674 O O . ASP A 1 87 ? 6.291 13.474 -1.063 1.00 93.94 87 ASP A O 1
ATOM 678 N N . ASP A 1 88 ? 6.897 14.015 -3.155 1.00 95.38 88 ASP A N 1
ATOM 679 C CA . ASP A 1 88 ? 5.694 13.473 -3.798 1.00 95.38 88 ASP A CA 1
ATOM 680 C C . ASP A 1 88 ? 5.618 11.945 -3.669 1.00 95.38 88 ASP A C 1
ATOM 682 O O . ASP A 1 88 ? 4.557 11.393 -3.373 1.00 95.38 88 ASP A O 1
ATOM 686 N N . VAL A 1 89 ? 6.752 11.251 -3.833 1.00 94.75 89 VAL A N 1
ATOM 687 C CA . VAL A 1 89 ? 6.844 9.793 -3.641 1.00 94.75 89 VAL A CA 1
ATOM 688 C C . VAL A 1 89 ? 6.593 9.426 -2.179 1.00 94.75 89 VAL A C 1
ATOM 690 O O . VAL A 1 89 ? 5.833 8.497 -1.908 1.00 94.75 89 VAL A O 1
ATOM 693 N N . ALA A 1 90 ? 7.161 10.185 -1.239 1.00 92.25 90 ALA A N 1
ATOM 694 C CA . ALA A 1 90 ? 6.922 10.002 0.188 1.00 92.25 90 ALA A CA 1
ATOM 695 C C . ALA A 1 90 ? 5.439 10.199 0.539 1.00 92.25 90 ALA A C 1
ATOM 697 O O . ALA A 1 90 ? 4.839 9.368 1.221 1.00 92.25 90 ALA A O 1
ATOM 698 N N . ALA A 1 91 ? 4.819 11.269 0.033 1.00 93.81 91 ALA A N 1
ATOM 699 C CA . ALA A 1 91 ? 3.405 11.544 0.247 1.00 93.81 91 ALA A CA 1
ATOM 700 C C . ALA A 1 91 ? 2.519 10.434 -0.335 1.00 93.81 91 ALA A C 1
ATOM 702 O O . ALA A 1 91 ? 1.637 9.933 0.364 1.00 93.81 91 ALA A O 1
ATOM 703 N N . ALA A 1 92 ? 2.769 10.006 -1.577 1.00 95.44 92 ALA A N 1
ATOM 704 C CA . ALA A 1 92 ? 2.034 8.913 -2.212 1.00 95.44 92 ALA A CA 1
ATOM 705 C C . ALA A 1 92 ? 2.149 7.614 -1.404 1.00 95.44 92 ALA A C 1
ATOM 707 O O . ALA A 1 92 ? 1.153 6.923 -1.181 1.00 95.44 92 ALA A O 1
ATOM 708 N N . PHE A 1 93 ? 3.351 7.317 -0.914 1.00 94.31 93 PHE A N 1
ATOM 709 C CA . PHE A 1 93 ? 3.606 6.149 -0.091 1.00 94.31 93 PHE A CA 1
ATOM 710 C C . PHE A 1 93 ? 2.824 6.179 1.229 1.00 94.31 93 PHE A C 1
ATOM 712 O O . PHE A 1 93 ? 2.135 5.213 1.563 1.00 94.31 93 PHE A O 1
ATOM 719 N N . TYR A 1 94 ? 2.822 7.312 1.938 1.00 94.44 94 TYR A N 1
ATOM 720 C CA . TYR A 1 94 ? 2.029 7.454 3.161 1.00 94.44 94 TYR A CA 1
ATOM 721 C C . TYR A 1 94 ? 0.529 7.341 2.899 1.00 94.44 94 TYR A C 1
ATOM 723 O O . TYR A 1 94 ? -0.190 6.749 3.699 1.00 94.44 94 TYR A O 1
ATOM 731 N N . GLN A 1 95 ? 0.032 7.863 1.775 1.00 95.75 95 GLN A N 1
ATOM 732 C CA . GLN A 1 95 ? -1.380 7.712 1.419 1.00 95.75 95 GLN A CA 1
ATOM 733 C C . GLN A 1 95 ? -1.747 6.248 1.130 1.00 95.75 95 GLN A C 1
ATOM 735 O O . GLN A 1 95 ? -2.833 5.820 1.529 1.00 95.75 95 GLN A O 1
ATOM 740 N N . ALA A 1 96 ? -0.853 5.482 0.494 1.00 96.06 96 ALA A N 1
ATOM 741 C CA . ALA A 1 96 ? -1.051 4.058 0.225 1.00 96.06 96 ALA A CA 1
ATOM 742 C C . ALA A 1 96 ? -1.064 3.225 1.518 1.00 96.06 96 ALA A C 1
ATOM 744 O O . ALA A 1 96 ? -1.979 2.426 1.733 1.00 96.06 96 ALA A O 1
ATOM 745 N N . LEU A 1 97 ? -0.114 3.465 2.427 1.00 95.69 97 LEU A N 1
ATOM 746 C CA . LEU A 1 97 ? -0.112 2.834 3.750 1.00 95.69 97 LEU A CA 1
ATOM 747 C C . LEU A 1 97 ? -1.330 3.241 4.584 1.00 95.69 97 LEU A C 1
ATOM 749 O O . LEU A 1 97 ? -1.942 2.390 5.224 1.00 95.69 97 LEU A O 1
ATOM 753 N N . ALA A 1 98 ? -1.743 4.509 4.534 1.00 96.31 98 ALA A N 1
ATOM 754 C CA . ALA A 1 98 ? -2.947 4.967 5.218 1.00 96.31 98 ALA A CA 1
ATOM 755 C C . ALA A 1 98 ? -4.215 4.308 4.660 1.00 96.31 98 ALA A C 1
ATOM 757 O O . ALA A 1 98 ? -5.118 3.998 5.427 1.00 96.31 98 ALA A O 1
ATOM 758 N N . ALA A 1 99 ? -4.294 4.055 3.350 1.00 97.00 99 ALA A N 1
ATOM 759 C CA . ALA A 1 99 ? -5.408 3.314 2.758 1.00 97.00 99 ALA A CA 1
ATOM 760 C C . ALA A 1 99 ? -5.445 1.847 3.227 1.00 97.00 99 ALA A C 1
ATOM 762 O O . ALA A 1 99 ? -6.518 1.334 3.543 1.00 97.00 99 ALA A O 1
ATOM 763 N N . ALA A 1 100 ? -4.289 1.183 3.324 1.00 96.12 100 ALA A N 1
ATOM 764 C CA . ALA A 1 100 ? -4.196 -0.165 3.888 1.00 96.12 100 ALA A CA 1
ATOM 765 C C . ALA A 1 100 ? -4.563 -0.196 5.384 1.00 96.12 100 ALA A C 1
ATOM 767 O O . ALA A 1 100 ? -5.314 -1.069 5.817 1.00 96.12 100 ALA A O 1
ATOM 768 N N . ALA A 1 101 ? -4.089 0.783 6.156 1.00 96.19 101 ALA A N 1
ATOM 769 C CA . ALA A 1 101 ? -4.390 0.934 7.575 1.00 96.19 101 ALA A CA 1
ATOM 770 C C . ALA A 1 101 ? -5.880 1.212 7.826 1.00 96.19 101 ALA A C 1
ATOM 772 O O . ALA A 1 101 ? -6.506 0.567 8.661 1.00 96.19 101 ALA A O 1
ATOM 773 N N . GLU A 1 102 ? -6.480 2.128 7.069 1.00 96.69 102 GLU A N 1
ATOM 774 C CA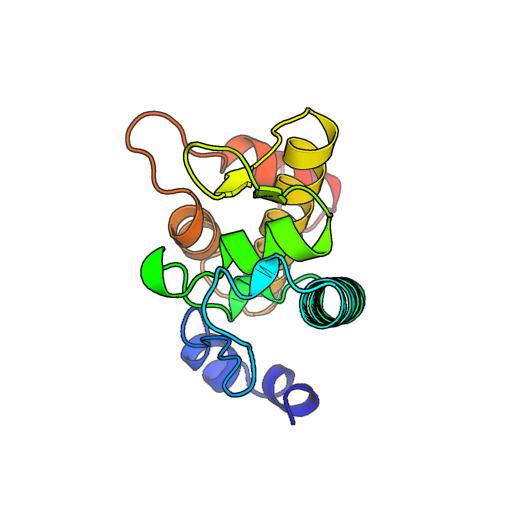 . GLU A 1 102 ? -7.914 2.414 7.131 1.00 96.69 102 GLU A CA 1
ATOM 775 C C . GLU A 1 102 ? -8.748 1.173 6.803 1.00 96.69 102 GLU A C 1
ATOM 777 O O . GLU A 1 102 ? -9.722 0.871 7.495 1.00 96.69 102 GLU A O 1
ATOM 782 N N . PHE A 1 103 ? -8.341 0.406 5.788 1.00 95.12 103 PHE A N 1
ATOM 783 C CA . PHE A 1 103 ? -8.990 -0.861 5.480 1.00 95.12 103 PHE A CA 1
ATOM 784 C C . PHE A 1 103 ? -8.878 -1.856 6.641 1.00 95.12 103 PHE A C 1
ATOM 786 O O . PHE A 1 103 ? -9.888 -2.448 7.011 1.00 95.12 103 PHE A O 1
ATOM 793 N N . ALA A 1 104 ? -7.700 -1.996 7.254 1.00 94.62 104 ALA A N 1
ATOM 794 C CA . ALA A 1 104 ? -7.496 -2.841 8.430 1.00 94.62 104 ALA A CA 1
ATOM 795 C C . ALA A 1 104 ? -8.460 -2.465 9.574 1.00 94.62 104 ALA A C 1
ATOM 797 O O . ALA A 1 104 ? -9.172 -3.326 10.091 1.00 94.62 104 ALA A O 1
ATOM 798 N N . ILE A 1 105 ? -8.578 -1.170 9.890 1.00 94.69 105 ILE A N 1
ATOM 799 C CA . ILE A 1 105 ? -9.484 -0.652 10.933 1.00 94.69 105 ILE A CA 1
ATOM 800 C C . ILE A 1 105 ? -10.937 -1.014 10.626 1.00 94.69 105 ILE A C 1
ATOM 802 O O . ILE A 1 105 ? -11.639 -1.554 11.480 1.00 94.69 105 ILE A O 1
ATOM 806 N N . ASN A 1 106 ? -11.376 -0.786 9.387 1.00 92.31 106 ASN A N 1
ATOM 807 C CA . ASN A 1 106 ? -12.736 -1.103 8.945 1.00 92.31 106 ASN A CA 1
ATOM 808 C C . ASN A 1 106 ? -13.056 -2.608 9.005 1.00 92.31 106 ASN A C 1
ATOM 810 O O . ASN A 1 106 ? -14.223 -2.999 8.949 1.00 92.31 106 ASN A O 1
ATOM 814 N N . ARG A 1 107 ? -12.034 -3.461 9.116 1.00 90.31 107 ARG A N 1
ATOM 815 C CA . ARG A 1 107 ? -12.154 -4.917 9.267 1.00 90.31 107 ARG A CA 1
ATOM 816 C C . ARG A 1 107 ? -11.896 -5.406 10.692 1.00 90.31 107 ARG A C 1
ATOM 818 O O . ARG A 1 107 ? -11.981 -6.608 10.926 1.00 90.31 107 ARG A O 1
ATOM 825 N N . GLY A 1 108 ? -11.653 -4.497 11.637 1.00 91.50 108 GLY A N 1
ATOM 826 C CA . GLY A 1 108 ? -11.349 -4.830 13.029 1.00 91.50 108 GLY A CA 1
ATOM 827 C C . GLY A 1 108 ? -9.958 -5.439 13.226 1.00 91.50 108 GLY A C 1
ATOM 828 O O . GLY A 1 108 ? -9.759 -6.180 14.185 1.00 91.50 108 GLY A O 1
ATOM 829 N N . ASP A 1 109 ? -9.026 -5.165 12.315 1.00 92.69 109 ASP A N 1
ATOM 830 C CA . ASP A 1 109 ? -7.640 -5.633 12.358 1.00 92.69 109 ASP A CA 1
ATOM 831 C C . ASP A 1 109 ? -6.699 -4.585 12.975 1.00 92.69 109 ASP A C 1
ATOM 833 O O . ASP A 1 109 ? -7.034 -3.403 13.103 1.00 92.69 109 ASP A O 1
ATOM 837 N N . ASP A 1 110 ? -5.491 -5.020 13.325 1.00 92.56 110 ASP A N 1
ATOM 838 C CA . ASP A 1 110 ? -4.427 -4.158 13.821 1.00 92.56 110 ASP A CA 1
ATOM 839 C C . ASP A 1 110 ? -3.722 -3.435 12.666 1.00 92.56 110 ASP A C 1
ATOM 841 O O . ASP A 1 110 ? -2.857 -3.979 11.974 1.00 92.56 110 ASP A O 1
ATOM 845 N N . TRP A 1 111 ? -4.093 -2.172 12.466 1.00 93.31 111 TRP A N 1
ATOM 846 C CA . TRP A 1 111 ? -3.500 -1.330 11.433 1.00 93.31 111 TRP A CA 1
ATOM 847 C C . TRP A 1 111 ? -2.028 -0.995 11.689 1.00 93.31 111 TRP A C 1
ATOM 849 O O . TRP A 1 111 ? -1.299 -0.751 10.728 1.00 93.31 111 TRP A O 1
ATOM 859 N N . VAL A 1 112 ? -1.579 -0.997 12.950 1.00 92.62 112 VAL A N 1
ATOM 860 C CA . VAL A 1 112 ? -0.179 -0.721 13.292 1.00 92.62 112 VAL A CA 1
ATOM 861 C C . VAL A 1 112 ? 0.689 -1.859 12.773 1.00 92.62 112 VAL A C 1
ATOM 863 O O . VAL A 1 112 ? 1.655 -1.605 12.059 1.00 92.62 112 VAL A O 1
ATOM 866 N N . ALA A 1 113 ? 0.277 -3.108 13.010 1.00 91.75 113 ALA A N 1
ATOM 867 C CA . ALA A 1 113 ? 0.961 -4.285 12.477 1.00 91.75 113 ALA A CA 1
ATOM 868 C C . ALA A 1 113 ? 1.025 -4.295 10.936 1.00 91.75 113 ALA A C 1
ATOM 870 O O . ALA A 1 113 ? 2.009 -4.758 10.361 1.00 91.75 113 ALA A O 1
ATOM 871 N N . VAL A 1 114 ? -0.002 -3.771 10.254 1.00 93.06 114 VAL A N 1
ATOM 872 C CA . VAL A 1 114 ? 0.004 -3.624 8.786 1.00 93.06 114 VAL A CA 1
ATOM 873 C C . VAL A 1 114 ? 1.072 -2.629 8.335 1.00 93.06 114 VAL A C 1
ATOM 875 O O . VAL A 1 114 ? 1.835 -2.933 7.422 1.00 93.06 114 VAL A O 1
ATOM 878 N N . VAL A 1 115 ? 1.146 -1.453 8.965 1.00 92.25 115 VAL A N 1
ATOM 879 C CA . VAL A 1 115 ? 2.142 -0.427 8.615 1.00 92.25 115 VAL A CA 1
ATOM 880 C C . VAL A 1 115 ? 3.557 -0.907 8.932 1.00 92.25 115 VAL A C 1
ATOM 882 O O . VAL A 1 115 ? 4.446 -0.794 8.091 1.00 92.25 115 VAL A O 1
ATOM 885 N N . GLU A 1 116 ? 3.759 -1.496 10.111 1.00 90.38 116 GLU A N 1
ATOM 886 C CA . GLU A 1 116 ? 5.059 -2.012 10.545 1.00 90.38 116 GLU A CA 1
ATOM 887 C C . GLU A 1 116 ? 5.589 -3.121 9.636 1.00 90.38 116 GLU A C 1
ATOM 889 O O . GLU A 1 116 ? 6.800 -3.215 9.457 1.00 90.38 116 GLU A O 1
ATOM 894 N N . GLY A 1 117 ? 4.713 -3.908 9.003 1.00 90.00 117 GLY A N 1
ATOM 895 C CA . GLY A 1 117 ? 5.128 -4.912 8.025 1.00 90.00 117 GLY A CA 1
ATOM 896 C C . GLY A 1 117 ? 5.980 -4.321 6.898 1.00 90.00 117 GLY A C 1
ATOM 897 O O . GLY A 1 117 ? 7.014 -4.883 6.553 1.00 90.00 117 GLY A O 1
ATOM 898 N N . PHE A 1 118 ? 5.586 -3.172 6.351 1.00 88.06 118 PHE A N 1
ATOM 899 C CA . PHE A 1 118 ? 6.276 -2.555 5.213 1.00 88.06 118 PHE A CA 1
ATOM 900 C C . PHE A 1 118 ? 7.437 -1.641 5.609 1.00 88.06 118 PHE A C 1
ATOM 902 O O . PHE A 1 118 ? 8.308 -1.375 4.788 1.00 88.06 118 PHE A O 1
ATOM 909 N N . GLU A 1 119 ? 7.448 -1.158 6.848 1.00 74.81 119 GLU A N 1
ATOM 910 C CA . GLU A 1 119 ? 8.280 -0.027 7.268 1.00 74.81 119 GLU A CA 1
ATOM 911 C C . GLU A 1 119 ? 9.101 -0.309 8.530 1.00 74.81 119 GLU A C 1
ATOM 913 O O . GLU A 1 119 ? 9.559 0.633 9.178 1.00 74.81 119 GLU A O 1
ATOM 918 N N . TYR A 1 120 ? 9.282 -1.575 8.930 1.00 60.09 120 TYR A N 1
ATOM 919 C CA . TYR A 1 120 ? 9.991 -1.866 10.174 1.00 60.09 120 TYR A CA 1
ATOM 920 C C . TYR A 1 120 ? 11.415 -1.292 10.162 1.00 60.09 120 TYR A C 1
ATOM 922 O O . TYR A 1 120 ? 12.318 -1.790 9.486 1.00 60.09 120 TYR A O 1
ATOM 930 N N . HIS A 1 121 ? 11.611 -0.253 10.972 1.00 61.62 121 HIS A N 1
ATOM 931 C CA . HIS A 1 121 ? 12.902 0.335 11.275 1.00 61.62 121 HIS A CA 1
ATOM 932 C C . HIS A 1 121 ? 12.951 0.671 12.768 1.00 61.62 121 HIS A C 1
ATOM 934 O O . HIS A 1 121 ? 12.142 1.453 13.268 1.00 61.62 121 HIS A O 1
ATOM 940 N N . GLU A 1 122 ? 13.933 0.114 13.480 1.00 54.00 122 GLU A N 1
ATOM 941 C CA . GLU A 1 122 ? 14.065 0.213 14.947 1.00 54.00 122 GLU A CA 1
ATOM 942 C C . GLU A 1 122 ? 14.150 1.660 15.472 1.00 54.00 122 GLU A C 1
ATOM 944 O O . GLU A 1 122 ? 13.864 1.923 16.637 1.00 54.00 122 GLU A O 1
ATOM 949 N N . VAL A 1 123 ? 14.547 2.607 14.616 1.00 56.88 123 VAL A N 1
ATOM 950 C CA . VAL A 1 123 ? 14.803 4.011 14.987 1.00 56.88 123 VAL A CA 1
ATOM 951 C C . VAL A 1 123 ? 13.680 4.965 14.558 1.00 56.88 123 VAL A C 1
ATOM 953 O O . VAL A 1 123 ? 13.564 6.055 15.114 1.00 56.88 123 VAL A O 1
ATOM 956 N N . GLN A 1 124 ? 12.857 4.601 13.568 1.00 56.59 124 GLN A N 1
ATOM 957 C CA . GLN A 1 124 ? 11.866 5.522 13.004 1.00 56.59 124 GLN A CA 1
ATOM 958 C C . GLN A 1 124 ? 10.739 4.768 12.298 1.00 56.59 124 GLN A C 1
ATOM 960 O O . GLN A 1 124 ? 10.930 4.236 11.214 1.00 56.59 124 GLN A O 1
ATOM 965 N N . THR A 1 125 ? 9.542 4.786 12.882 1.00 65.62 125 THR A N 1
ATOM 966 C CA . THR A 1 125 ? 8.321 4.299 12.225 1.00 65.62 125 THR A CA 1
ATOM 967 C C . THR A 1 125 ? 7.541 5.471 11.644 1.00 65.62 125 THR A C 1
ATOM 969 O O . THR A 1 125 ? 7.411 6.498 12.310 1.00 65.62 125 THR A O 1
ATOM 972 N N . ARG A 1 126 ? 6.916 5.297 10.477 1.00 76.38 126 ARG A N 1
ATOM 973 C CA . ARG A 1 126 ? 5.982 6.281 9.892 1.00 76.38 126 ARG A CA 1
ATOM 974 C C . ARG A 1 126 ? 4.585 6.262 10.519 1.00 76.38 126 ARG A C 1
ATOM 976 O O . ARG A 1 126 ? 3.677 6.942 10.047 1.00 76.38 126 ARG A O 1
ATOM 983 N N . ASN A 1 127 ? 4.408 5.507 11.607 1.00 84.31 127 ASN A N 1
ATOM 984 C CA . ASN A 1 127 ? 3.149 5.380 12.339 1.00 84.31 127 ASN A CA 1
ATOM 985 C C . ASN A 1 127 ? 2.557 6.742 12.731 1.00 84.31 127 ASN A C 1
ATOM 987 O O . ASN A 1 127 ? 1.340 6.894 12.696 1.00 84.31 127 ASN A O 1
ATOM 991 N N . SER A 1 128 ? 3.379 7.746 13.059 1.00 87.69 128 SER A N 1
ATOM 992 C CA . SER A 1 128 ? 2.904 9.104 13.361 1.00 87.69 128 SER A CA 1
ATOM 993 C C . SER A 1 128 ? 2.254 9.792 12.163 1.00 87.69 128 SER A C 1
ATOM 995 O O . SER A 1 128 ? 1.173 10.365 12.297 1.00 87.69 128 SER A O 1
ATOM 997 N N . GLU A 1 129 ? 2.887 9.723 10.995 1.00 91.25 129 GLU A N 1
ATOM 998 C CA . GLU A 1 129 ? 2.409 10.316 9.751 1.00 91.25 129 GLU A CA 1
ATOM 999 C C . GLU A 1 129 ? 1.131 9.615 9.283 1.00 91.25 129 GLU A C 1
ATOM 1001 O O . GLU A 1 129 ? 0.145 10.280 8.961 1.00 91.25 129 GLU A O 1
ATOM 1006 N N . ILE A 1 130 ? 1.100 8.278 9.339 1.00 94.19 130 ILE A N 1
ATOM 1007 C CA . ILE A 1 130 ? -0.103 7.500 9.016 1.00 94.19 130 ILE A CA 1
ATOM 1008 C C . ILE A 1 130 ? -1.233 7.810 10.001 1.00 94.19 130 ILE A C 1
ATOM 1010 O O . ILE A 1 130 ? -2.355 8.086 9.574 1.00 94.19 130 ILE A O 1
ATOM 1014 N N . ARG A 1 131 ? -0.950 7.857 11.310 1.00 93.62 131 ARG A N 1
ATOM 1015 C CA . ARG A 1 131 ? -1.935 8.228 12.337 1.00 93.62 131 ARG A CA 1
ATOM 1016 C C . ARG A 1 131 ? -2.524 9.611 12.067 1.00 93.62 131 ARG A C 1
ATOM 1018 O O . ARG A 1 131 ? -3.739 9.770 12.144 1.00 93.62 131 ARG A O 1
ATOM 1025 N N . ALA A 1 132 ? -1.695 10.595 11.719 1.00 94.69 132 ALA A N 1
ATOM 1026 C CA . ALA A 1 132 ? -2.160 11.939 11.386 1.00 94.69 132 ALA A CA 1
ATOM 1027 C C . ALA A 1 132 ? -3.109 11.938 10.174 1.00 94.69 132 ALA A C 1
ATOM 1029 O O . ALA A 1 132 ? -4.146 12.603 10.214 1.00 94.69 132 ALA A O 1
ATOM 1030 N N . ILE A 1 133 ? -2.808 11.152 9.133 1.00 96.50 133 ILE A N 1
ATOM 1031 C CA . ILE A 1 133 ? -3.694 10.984 7.971 1.00 96.50 133 ILE A CA 1
ATOM 1032 C C . ILE A 1 133 ? -5.023 10.338 8.388 1.00 96.50 133 ILE A C 1
ATOM 1034 O O . ILE A 1 133 ? -6.084 10.827 8.004 1.00 96.50 133 ILE A O 1
ATOM 1038 N N . LEU A 1 134 ? -4.991 9.278 9.198 1.00 96.44 134 LEU A N 1
ATOM 1039 C CA . LEU A 1 134 ? -6.197 8.581 9.663 1.00 96.44 134 LEU A CA 1
ATOM 1040 C C . LEU A 1 134 ? -7.099 9.479 10.528 1.00 96.44 134 LEU A C 1
ATOM 1042 O O . LEU A 1 134 ? -8.320 9.452 10.364 1.00 96.44 134 LEU A O 1
ATOM 1046 N N . ILE A 1 135 ? -6.514 10.311 11.399 1.00 97.19 135 ILE A N 1
ATOM 1047 C CA . ILE A 1 135 ? -7.243 11.329 12.176 1.00 97.19 135 ILE A CA 1
ATOM 1048 C C . ILE A 1 135 ? -7.885 12.352 11.237 1.00 97.19 135 ILE A C 1
ATOM 1050 O O . ILE A 1 135 ? -9.072 12.645 11.363 1.00 97.19 135 ILE A O 1
ATOM 1054 N N . ALA A 1 136 ? -7.125 12.875 10.269 1.00 96.88 136 ALA A N 1
ATOM 1055 C CA . ALA A 1 136 ? -7.626 13.862 9.313 1.00 96.88 136 ALA A CA 1
ATOM 1056 C C . ALA A 1 136 ? -8.779 13.319 8.448 1.00 96.88 136 ALA A C 1
ATOM 1058 O O . ALA A 1 136 ? -9.674 14.073 8.071 1.00 96.88 136 ALA A O 1
ATOM 1059 N N . ARG A 1 137 ? -8.782 12.010 8.167 1.00 96.00 137 ARG A N 1
ATOM 1060 C CA . ARG A 1 137 ? -9.872 11.306 7.472 1.00 96.00 137 ARG A CA 1
ATOM 1061 C C . ARG A 1 137 ? -11.066 10.966 8.376 1.00 96.00 137 ARG A C 1
ATOM 1063 O O . ARG A 1 137 ? -12.092 10.527 7.869 1.00 96.00 137 ARG A O 1
ATOM 1070 N N . GLY A 1 138 ? -10.955 11.154 9.693 1.00 96.00 138 GLY A N 1
ATOM 1071 C CA . GLY A 1 138 ? -12.003 10.810 10.659 1.00 96.00 138 GLY A CA 1
ATOM 1072 C C . GLY A 1 138 ? -12.150 9.308 10.925 1.00 96.00 138 GLY A C 1
ATOM 1073 O O . GLY A 1 138 ? -13.178 8.885 11.447 1.00 96.00 138 GLY A O 1
ATOM 1074 N N . VAL A 1 139 ? -11.141 8.504 10.576 1.00 95.38 139 VAL A N 1
ATOM 1075 C CA . VAL A 1 139 ? -11.146 7.041 10.767 1.00 95.38 139 VAL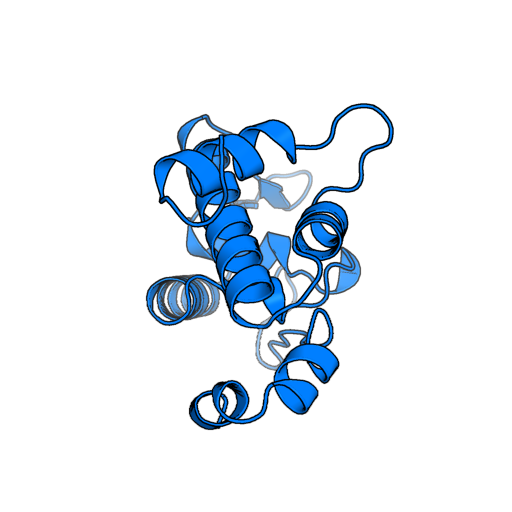 A CA 1
ATOM 1076 C C . VAL A 1 139 ? -10.897 6.682 12.234 1.00 95.38 139 VAL A C 1
ATOM 1078 O O . VAL A 1 139 ? -11.450 5.710 12.744 1.00 95.38 139 VAL A O 1
ATOM 1081 N N . ILE A 1 140 ? -10.080 7.482 12.929 1.00 93.56 140 ILE A N 1
ATOM 1082 C CA . ILE A 1 140 ? -9.754 7.323 14.353 1.00 93.56 140 ILE A CA 1
ATOM 1083 C C . ILE A 1 140 ? -9.802 8.673 15.090 1.00 93.56 140 ILE A C 1
ATOM 1085 O O . ILE A 1 140 ? -9.648 9.718 14.453 1.00 93.56 140 ILE A O 1
ATOM 1089 N N . PRO A 1 141 ? -9.976 8.681 16.426 1.00 90.50 141 PRO A N 1
ATOM 1090 C CA . PRO A 1 141 ? -9.915 9.902 17.231 1.00 90.50 141 PRO A CA 1
ATOM 1091 C C . PRO A 1 141 ? -8.518 10.546 17.254 1.00 90.50 141 PRO A C 1
ATOM 1093 O O . PRO A 1 141 ? -7.506 9.842 17.169 1.00 90.50 141 PRO A O 1
ATOM 1096 N N . ALA A 1 142 ? -8.491 11.875 17.420 1.00 85.38 142 ALA A N 1
ATOM 1097 C CA . ALA A 1 142 ? -7.272 12.683 17.561 1.00 85.38 142 ALA A CA 1
ATOM 1098 C C . ALA A 1 142 ? -6.445 12.316 18.806 1.00 85.38 142 ALA A C 1
ATOM 1100 O O . ALA A 1 142 ? -7.054 12.137 19.883 1.00 85.38 142 ALA A O 1
#

Radius of gyration: 15.39 Å; chains: 1; bounding box: 42×30×38 Å